Protein AF-A0A8J4E2G6-F1 (afdb_monomer)

Foldseek 3Di:
DPPVVVVVLVVVLVLLVVLVVVCVVVVHDLDLVSSQVSSVVVVRHDDSVSSVVSSVVVVVVVVVVVVVCPPPDDDDDDDD

Mean predicted aligned error: 9.81 Å

pLDDT: mean 80.84, std 15.75, range [43.94, 94.0]

Sequence (80 aa):
MAAVDIRAVAHLVLAARAARATLAANARSLSRDNLAHAMREDGHGVSNERASLLLKILKAEQDAITLGSVPVQGPGKVVR

Structure (mmCIF, N/CA/C/O backbone):
data_AF-A0A8J4E2G6-F1
#
_entry.id   AF-A0A8J4E2G6-F1
#
loop_
_atom_site.group_PDB
_atom_site.id
_atom_site.type_symbol
_atom_site.label_atom_id
_atom_site.label_alt_id
_atom_site.label_comp_id
_atom_site.label_asym_id
_atom_site.label_entity_id
_atom_site.label_seq_id
_atom_site.pdbx_PDB_ins_code
_atom_site.Ca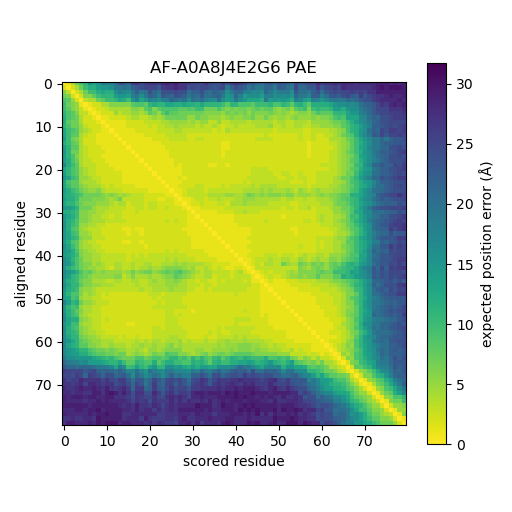rtn_x
_atom_site.Cartn_y
_atom_site.Cartn_z
_atom_site.occupancy
_atom_site.B_iso_or_equiv
_atom_site.auth_seq_id
_atom_site.auth_comp_id
_atom_site.auth_asym_id
_atom_site.auth_atom_id
_atom_site.pdbx_PDB_model_num
ATOM 1 N N . MET A 1 1 ? -6.190 -0.596 -29.896 1.00 43.94 1 MET A N 1
ATOM 2 C CA . MET A 1 1 ? -5.168 -0.988 -28.898 1.00 43.94 1 MET A CA 1
ATOM 3 C C . MET A 1 1 ? -5.425 -0.239 -27.587 1.00 43.94 1 MET A C 1
ATOM 5 O O . MET A 1 1 ? -4.913 0.853 -27.434 1.00 43.94 1 MET A O 1
ATOM 9 N N . ALA A 1 2 ? -6.255 -0.774 -26.679 1.00 53.16 2 ALA A N 1
ATOM 10 C CA . ALA A 1 2 ? -6.551 -0.142 -25.372 1.00 53.16 2 ALA A CA 1
ATOM 11 C C . ALA A 1 2 ? -6.557 -1.133 -24.183 1.00 53.16 2 ALA A C 1
ATOM 13 O O . ALA A 1 2 ? -6.693 -0.738 -23.030 1.00 53.16 2 ALA A O 1
ATOM 14 N N . ALA A 1 3 ? -6.396 -2.436 -24.441 1.00 51.75 3 ALA A N 1
ATOM 15 C CA . ALA A 1 3 ? -6.450 -3.470 -23.402 1.00 51.75 3 ALA A CA 1
ATOM 16 C C . ALA A 1 3 ? -5.142 -3.609 -22.595 1.00 51.75 3 ALA A C 1
ATOM 18 O O . ALA A 1 3 ? -5.154 -4.187 -21.508 1.00 51.75 3 ALA A O 1
ATOM 19 N N . VAL A 1 4 ? -4.024 -3.088 -23.118 1.00 51.81 4 VAL A N 1
ATOM 20 C CA . VAL A 1 4 ? -2.694 -3.205 -22.494 1.00 51.81 4 VAL A CA 1
ATOM 21 C C . VAL A 1 4 ? -2.576 -2.318 -21.243 1.00 51.81 4 VAL A C 1
ATOM 23 O O . VAL A 1 4 ? -1.924 -2.716 -20.281 1.00 51.81 4 VAL A O 1
ATOM 26 N N . ASP A 1 5 ? -3.302 -1.199 -21.176 1.00 62.97 5 ASP A N 1
ATOM 27 C CA . ASP A 1 5 ? -3.249 -0.285 -20.028 1.00 62.97 5 ASP A CA 1
ATOM 28 C C . ASP A 1 5 ? -4.104 -0.728 -18.834 1.00 62.97 5 ASP A C 1
ATOM 30 O O . ASP A 1 5 ? -3.673 -0.602 -17.689 1.00 62.97 5 ASP A O 1
ATOM 34 N N . ILE A 1 6 ? -5.289 -1.309 -19.058 1.00 66.31 6 ILE A N 1
ATOM 35 C CA . ILE A 1 6 ? -6.204 -1.660 -17.954 1.00 66.31 6 ILE A CA 1
ATOM 36 C C . ILE A 1 6 ? -5.619 -2.773 -17.077 1.00 66.31 6 ILE A C 1
ATOM 38 O O . ILE A 1 6 ? -5.679 -2.682 -15.851 1.00 66.31 6 ILE A O 1
ATOM 42 N N . ARG A 1 7 ? -5.005 -3.805 -17.677 1.00 74.19 7 ARG A N 1
ATOM 43 C CA . ARG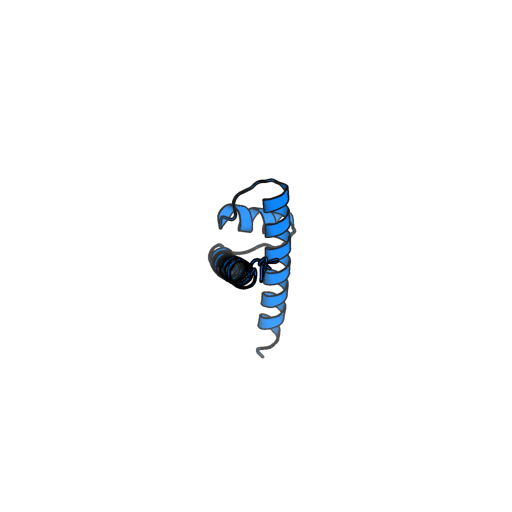 A 1 7 ? -4.340 -4.868 -16.901 1.00 74.19 7 ARG A CA 1
ATOM 44 C C . ARG A 1 7 ? -3.161 -4.313 -16.112 1.00 74.19 7 ARG A C 1
ATOM 46 O O . ARG A 1 7 ? -3.052 -4.599 -14.925 1.00 74.19 7 ARG A O 1
ATOM 53 N N . ALA A 1 8 ? -2.325 -3.482 -16.735 1.00 75.00 8 ALA A N 1
ATOM 54 C CA . ALA A 1 8 ? -1.194 -2.857 -16.057 1.00 75.00 8 ALA A CA 1
ATOM 55 C C . ALA A 1 8 ? -1.649 -2.010 -14.854 1.00 75.00 8 ALA A C 1
ATOM 57 O O . ALA A 1 8 ? -1.057 -2.087 -13.780 1.00 75.00 8 ALA A O 1
ATOM 58 N N . VAL A 1 9 ? -2.741 -1.254 -14.998 1.00 78.75 9 VAL A N 1
ATOM 59 C CA . VAL A 1 9 ? -3.327 -0.478 -13.897 1.00 78.75 9 VAL A CA 1
ATOM 60 C C . VAL A 1 9 ? -3.913 -1.388 -12.815 1.00 78.75 9 VAL A C 1
ATOM 62 O O . VAL A 1 9 ? -3.667 -1.146 -11.636 1.00 78.75 9 VAL A O 1
ATOM 65 N N . ALA A 1 10 ? -4.619 -2.462 -13.178 1.00 85.62 10 ALA A N 1
ATOM 66 C CA . ALA A 1 10 ? -5.163 -3.419 -12.212 1.00 85.62 10 ALA A CA 1
ATOM 67 C C . ALA A 1 10 ? -4.059 -4.096 -11.379 1.00 85.62 10 ALA A C 1
ATOM 69 O O . ALA A 1 10 ? -4.191 -4.216 -10.160 1.00 85.62 10 ALA A O 1
ATOM 70 N N . HIS A 1 11 ? -2.941 -4.468 -12.010 1.00 88.00 11 HIS A N 1
ATOM 71 C CA . HIS A 1 11 ? -1.771 -5.002 -11.310 1.00 88.00 11 HIS A CA 1
ATOM 72 C C . HIS A 1 11 ? -1.179 -3.986 -10.326 1.00 88.00 11 HIS A C 1
ATOM 74 O O . HIS A 1 11 ? -0.872 -4.345 -9.192 1.00 88.00 11 HIS A O 1
ATOM 80 N N . LEU A 1 12 ? -1.087 -2.708 -10.708 1.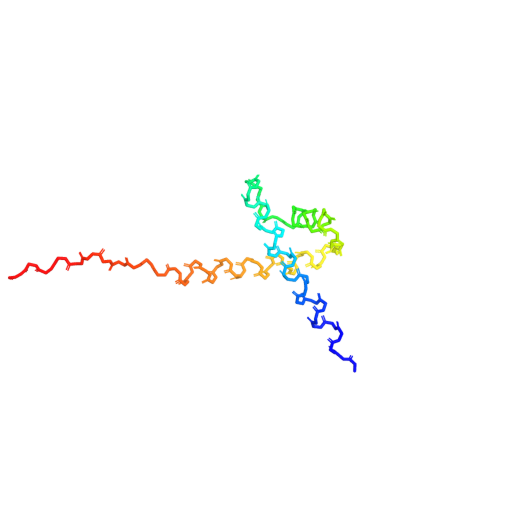00 89.25 12 LEU A N 1
ATOM 81 C CA . LEU A 1 12 ? -0.606 -1.659 -9.806 1.00 89.25 12 LEU A CA 1
ATOM 82 C C . LEU A 1 12 ? -1.550 -1.402 -8.630 1.00 89.25 12 LEU A C 1
ATOM 84 O O . LEU A 1 12 ? -1.076 -1.113 -7.537 1.00 89.25 12 LEU A O 1
ATOM 88 N N . VAL A 1 13 ? -2.866 -1.527 -8.820 1.00 91.44 13 VAL A N 1
ATOM 89 C CA . VAL A 1 13 ? -3.836 -1.428 -7.717 1.00 91.44 13 VAL A CA 1
ATOM 90 C C . VAL A 1 13 ? -3.658 -2.587 -6.732 1.00 91.44 13 VAL A C 1
ATOM 92 O O . VAL A 1 13 ? -3.658 -2.361 -5.523 1.00 91.44 13 VAL A O 1
ATOM 95 N N . LEU A 1 14 ? -3.448 -3.813 -7.223 1.00 90.50 14 LEU A N 1
ATOM 96 C CA . LEU A 1 14 ? -3.162 -4.969 -6.366 1.00 90.50 14 LEU A CA 1
ATOM 97 C C . LEU A 1 14 ? -1.856 -4.784 -5.580 1.00 90.50 14 LEU A C 1
ATOM 99 O O . LEU A 1 14 ? -1.863 -4.934 -4.358 1.00 90.50 14 LEU A O 1
ATOM 103 N N . ALA A 1 15 ? -0.778 -4.372 -6.250 1.00 93.25 15 ALA A N 1
ATOM 104 C CA . ALA A 1 15 ? 0.496 -4.062 -5.603 1.00 93.25 15 ALA A CA 1
ATOM 105 C C . ALA A 1 15 ? 0.357 -2.933 -4.566 1.00 93.25 15 ALA A C 1
ATOM 107 O O . ALA A 1 15 ? 0.869 -3.028 -3.455 1.00 93.25 15 ALA A O 1
ATOM 108 N N . ALA A 1 16 ? -0.410 -1.883 -4.872 1.00 93.44 16 ALA A N 1
ATOM 109 C CA . ALA A 1 16 ? -0.659 -0.783 -3.943 1.00 93.44 16 ALA A CA 1
ATOM 110 C C . ALA A 1 16 ? -1.439 -1.230 -2.693 1.00 93.44 16 ALA A C 1
ATOM 112 O O . ALA A 1 16 ? -1.169 -0.750 -1.589 1.00 93.44 16 ALA A O 1
ATOM 113 N N . ARG A 1 17 ? -2.384 -2.171 -2.830 1.00 93.94 17 ARG A N 1
ATOM 114 C CA . ARG A 1 17 ? -3.082 -2.775 -1.683 1.00 93.94 17 ARG A CA 1
ATOM 115 C C . ARG A 1 17 ? -2.140 -3.619 -0.824 1.00 93.94 17 ARG A C 1
ATOM 117 O O . ARG A 1 17 ? -2.219 -3.519 0.400 1.00 93.94 17 ARG A O 1
ATOM 124 N N . ALA A 1 18 ? -1.252 -4.400 -1.442 1.00 93.81 18 ALA A N 1
ATOM 125 C CA . ALA A 1 18 ? -0.226 -5.160 -0.728 1.00 93.81 18 ALA A CA 1
ATOM 126 C C . ALA A 1 18 ? 0.728 -4.221 0.030 1.00 93.81 18 ALA A C 1
ATOM 128 O O . ALA A 1 18 ? 0.886 -4.350 1.241 1.00 93.81 18 ALA A O 1
ATOM 129 N N . ALA A 1 19 ? 1.237 -3.183 -0.639 1.00 93.44 19 ALA A N 1
ATOM 130 C CA . ALA A 1 19 ? 2.060 -2.145 -0.025 1.00 93.44 19 ALA A CA 1
ATOM 131 C C . ALA A 1 19 ? 1.351 -1.463 1.159 1.00 93.44 19 ALA A C 1
ATOM 133 O O . ALA A 1 19 ? 1.957 -1.256 2.209 1.00 93.44 19 ALA A O 1
ATOM 134 N N . ARG A 1 20 ? 0.047 -1.166 1.048 1.00 92.44 20 ARG A N 1
ATOM 135 C CA . ARG A 1 20 ? -0.756 -0.650 2.170 1.00 92.44 20 ARG A CA 1
ATOM 136 C C . ARG A 1 20 ? -0.789 -1.617 3.353 1.00 92.44 20 ARG A C 1
ATOM 138 O O . ARG A 1 20 ? -0.652 -1.164 4.487 1.00 92.44 20 ARG A O 1
ATOM 145 N N . ALA A 1 21 ? -0.996 -2.910 3.108 1.00 92.50 21 ALA A N 1
ATOM 146 C CA . ALA A 1 21 ? -0.994 -3.918 4.167 1.00 92.50 21 ALA A CA 1
ATOM 147 C C . ALA A 1 21 ? 0.371 -3.971 4.870 1.00 92.50 21 ALA A C 1
ATOM 149 O O . ALA A 1 21 ? 0.426 -3.959 6.098 1.00 92.50 21 ALA A O 1
ATOM 150 N N . THR A 1 22 ? 1.465 -3.900 4.108 1.00 92.50 22 THR A N 1
ATOM 151 C CA . THR A 1 22 ? 2.827 -3.805 4.648 1.00 92.50 22 THR A CA 1
ATOM 152 C C . THR A 1 22 ? 3.024 -2.540 5.481 1.00 92.50 22 THR A C 1
ATOM 154 O O . THR A 1 22 ? 3.569 -2.609 6.580 1.00 92.50 22 THR A O 1
ATOM 157 N N . LEU A 1 23 ? 2.561 -1.374 5.019 1.00 92.38 23 LEU A N 1
ATOM 158 C CA . LEU A 1 23 ? 2.648 -0.134 5.797 1.00 92.38 23 LEU A CA 1
ATOM 159 C C . LEU A 1 23 ? 1.876 -0.242 7.118 1.00 92.38 23 LEU A C 1
ATOM 161 O O . LEU A 1 23 ? 2.424 0.108 8.160 1.00 92.38 23 LEU A O 1
ATOM 165 N N . ALA A 1 24 ? 0.658 -0.788 7.087 1.00 91.44 24 ALA A N 1
ATOM 166 C CA . ALA A 1 24 ? -0.153 -1.005 8.283 1.00 91.44 24 ALA A CA 1
ATOM 167 C C . ALA A 1 24 ? 0.519 -1.971 9.274 1.00 91.44 24 ALA A C 1
ATOM 169 O O . ALA A 1 24 ? 0.563 -1.680 10.467 1.00 91.44 24 ALA A O 1
ATOM 170 N N . ALA A 1 25 ? 1.108 -3.067 8.783 1.00 92.12 25 ALA A N 1
ATOM 171 C CA . ALA A 1 25 ? 1.860 -4.018 9.605 1.00 92.12 25 ALA A CA 1
ATOM 172 C C . ALA A 1 25 ? 3.081 -3.375 10.288 1.00 92.12 25 ALA A C 1
ATOM 174 O O . ALA A 1 25 ? 3.437 -3.749 11.399 1.00 92.12 25 ALA A O 1
ATOM 175 N N . ASN A 1 26 ? 3.688 -2.372 9.650 1.00 91.38 26 ASN A N 1
ATOM 176 C CA . ASN A 1 26 ? 4.814 -1.609 10.190 1.00 91.38 26 ASN A CA 1
ATOM 177 C C . ASN A 1 26 ? 4.384 -0.342 10.956 1.00 91.38 26 ASN A C 1
ATOM 179 O O . ASN A 1 26 ? 5.223 0.520 11.213 1.00 91.38 26 ASN A O 1
ATOM 183 N N . ALA A 1 27 ? 3.089 -0.174 11.257 1.00 91.25 27 ALA A N 1
ATOM 184 C CA . ALA A 1 27 ? 2.521 1.034 11.866 1.00 91.25 27 ALA A CA 1
ATOM 185 C C . ALA A 1 27 ? 2.898 2.350 11.142 1.00 91.25 27 ALA A C 1
ATOM 187 O O . ALA A 1 27 ? 2.934 3.426 11.742 1.00 91.25 27 ALA A O 1
ATOM 188 N N . ARG A 1 28 ? 3.176 2.282 9.832 1.00 90.69 28 ARG A N 1
ATOM 189 C CA . ARG A 1 28 ? 3.494 3.441 8.991 1.00 90.69 28 ARG A CA 1
ATOM 190 C C . ARG A 1 28 ? 2.217 4.045 8.411 1.00 90.69 28 ARG A C 1
ATOM 192 O O . ARG A 1 28 ? 1.353 3.343 7.889 1.00 90.69 28 ARG A O 1
ATOM 199 N N . SER A 1 29 ? 2.132 5.373 8.436 1.00 89.88 29 SER A N 1
ATOM 200 C CA . SER A 1 29 ? 1.003 6.114 7.865 1.00 89.88 29 SER A CA 1
ATOM 201 C C . SER A 1 29 ? 0.911 5.954 6.346 1.00 89.88 29 SER A C 1
ATOM 203 O O . SER A 1 29 ? 1.923 5.963 5.637 1.00 89.88 29 SER A O 1
ATOM 205 N N . LEU A 1 30 ? -0.321 5.898 5.834 1.00 90.75 30 LEU A N 1
ATOM 206 C CA . LEU A 1 30 ? -0.616 5.862 4.403 1.00 90.75 30 LEU A CA 1
ATOM 207 C C . LEU A 1 30 ? -0.439 7.258 3.774 1.00 90.75 30 LEU A C 1
ATOM 209 O O . LEU A 1 30 ? -1.385 8.040 3.657 1.00 90.75 30 LEU A O 1
ATOM 213 N N . SER A 1 31 ? 0.789 7.570 3.364 1.00 91.88 31 SER A N 1
ATOM 214 C CA . SER A 1 31 ? 1.144 8.772 2.601 1.00 91.88 31 SER A CA 1
ATOM 215 C C . SER A 1 31 ? 1.618 8.405 1.194 1.00 91.88 31 SER A C 1
ATOM 217 O O . SER A 1 31 ? 1.975 7.259 0.925 1.00 91.88 31 SER A O 1
ATOM 219 N N . ARG A 1 32 ? 1.643 9.386 0.282 1.00 93.88 32 ARG A N 1
ATOM 220 C CA . ARG A 1 32 ? 2.168 9.202 -1.081 1.00 93.88 32 ARG A CA 1
ATOM 221 C C . ARG A 1 32 ? 3.602 8.673 -1.051 1.00 93.88 32 ARG A C 1
ATOM 223 O O . ARG A 1 32 ? 3.910 7.734 -1.773 1.00 93.88 32 ARG A O 1
ATOM 230 N N . ASP A 1 33 ? 4.459 9.289 -0.243 1.00 93.19 33 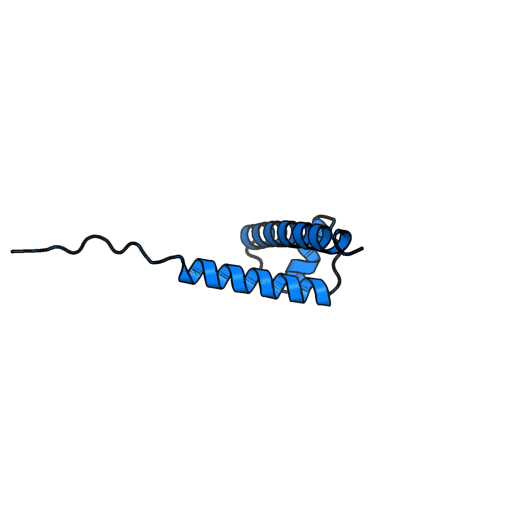ASP A N 1
ATOM 231 C CA . ASP A 1 33 ? 5.887 8.970 -0.195 1.00 93.19 33 ASP A CA 1
ATOM 232 C C . ASP A 1 33 ? 6.122 7.570 0.379 1.00 93.19 33 ASP A C 1
ATOM 234 O O . ASP A 1 33 ? 6.859 6.783 -0.211 1.00 93.19 33 ASP A O 1
ATOM 238 N N . ASN A 1 34 ? 5.404 7.211 1.448 1.00 93.44 34 ASN A N 1
ATOM 239 C CA . ASN A 1 34 ? 5.468 5.868 2.022 1.00 93.44 34 ASN A CA 1
ATOM 240 C C . ASN A 1 34 ? 4.929 4.808 1.055 1.00 93.44 34 ASN A C 1
ATOM 242 O O . ASN A 1 34 ? 5.504 3.729 0.953 1.00 93.44 34 ASN A O 1
ATOM 246 N N . LEU A 1 35 ? 3.853 5.114 0.322 1.00 92.44 35 LEU A N 1
ATOM 247 C CA . LEU A 1 35 ? 3.294 4.216 -0.687 1.00 92.44 35 LEU A CA 1
ATOM 248 C C . LEU A 1 35 ? 4.270 4.011 -1.851 1.00 92.44 35 LEU A C 1
ATOM 250 O O . LEU A 1 35 ? 4.526 2.877 -2.235 1.00 92.44 35 LEU A O 1
ATOM 254 N N . ALA A 1 36 ? 4.841 5.089 -2.392 1.00 94.00 36 ALA A N 1
ATOM 255 C CA . ALA A 1 36 ? 5.812 5.005 -3.479 1.00 94.00 36 ALA A CA 1
ATOM 256 C C . ALA A 1 36 ? 7.078 4.252 -3.051 1.00 94.00 36 ALA A C 1
ATOM 258 O O . ALA A 1 36 ? 7.621 3.481 -3.836 1.00 94.00 36 ALA A O 1
ATOM 259 N N . HIS A 1 37 ? 7.532 4.454 -1.812 1.00 92.94 37 HIS A N 1
ATOM 260 C CA . HIS A 1 37 ? 8.651 3.713 -1.247 1.00 92.94 37 HIS A CA 1
ATOM 261 C C . HIS A 1 37 ? 8.327 2.221 -1.122 1.00 92.94 37 HIS A C 1
ATOM 263 O O . HIS A 1 37 ? 9.029 1.411 -1.713 1.00 92.94 37 HIS A O 1
ATOM 269 N N . ALA A 1 38 ? 7.217 1.863 -0.470 1.00 92.69 38 ALA A N 1
ATOM 270 C CA . ALA A 1 38 ? 6.818 0.467 -0.291 1.00 92.69 38 ALA A CA 1
ATOM 271 C C . ALA A 1 38 ? 6.576 -0.257 -1.628 1.00 92.69 38 ALA A C 1
ATOM 273 O O . ALA A 1 38 ? 6.982 -1.401 -1.790 1.00 92.69 38 ALA A O 1
ATOM 274 N N . MET A 1 39 ? 5.976 0.412 -2.619 1.00 93.00 39 MET A N 1
ATOM 275 C CA . MET A 1 39 ? 5.820 -0.162 -3.961 1.00 93.00 39 MET A CA 1
ATOM 276 C C . MET A 1 39 ? 7.168 -0.367 -4.662 1.00 93.00 39 MET A C 1
ATOM 278 O O . MET A 1 39 ? 7.333 -1.356 -5.365 1.00 93.00 39 MET A O 1
ATOM 282 N N . ARG A 1 40 ? 8.149 0.526 -4.464 1.00 91.94 40 ARG A N 1
ATOM 283 C CA . ARG A 1 40 ? 9.507 0.341 -5.003 1.00 91.94 40 ARG A CA 1
ATOM 284 C C . ARG A 1 40 ? 10.243 -0.814 -4.333 1.00 91.94 40 ARG A C 1
ATOM 286 O O . ARG A 1 40 ? 10.927 -1.542 -5.043 1.00 91.94 40 ARG A O 1
ATOM 293 N N . GLU A 1 41 ? 10.100 -0.982 -3.019 1.00 91.31 41 GLU A N 1
ATOM 294 C CA . GLU A 1 41 ? 10.653 -2.137 -2.293 1.00 91.31 41 GLU A CA 1
ATOM 295 C C . GLU A 1 41 ? 10.087 -3.461 -2.837 1.00 91.31 41 GLU A C 1
ATOM 297 O O . GLU A 1 41 ? 10.819 -4.437 -2.963 1.00 91.31 41 GLU A O 1
ATOM 302 N N . ASP A 1 42 ? 8.819 -3.459 -3.258 1.00 86.94 42 ASP A N 1
ATOM 303 C CA . ASP A 1 42 ? 8.128 -4.599 -3.880 1.00 86.94 42 ASP A CA 1
ATOM 304 C C . ASP A 1 42 ? 8.461 -4.783 -5.383 1.00 86.94 42 ASP A C 1
ATOM 306 O O . ASP A 1 42 ? 7.917 -5.652 -6.056 1.00 86.94 42 ASP A O 1
ATOM 310 N N . GLY A 1 43 ? 9.350 -3.955 -5.950 1.00 90.81 43 GLY A N 1
ATOM 311 C CA . GLY A 1 43 ? 9.752 -4.012 -7.364 1.00 90.81 43 GLY A CA 1
ATOM 312 C C . GLY A 1 43 ? 8.827 -3.260 -8.332 1.00 90.81 43 GLY A C 1
ATOM 313 O O . GLY A 1 43 ? 9.049 -3.255 -9.545 1.00 90.81 43 GLY A O 1
ATOM 314 N N . HIS A 1 44 ? 7.815 -2.561 -7.821 1.00 87.69 44 HIS A N 1
ATOM 315 C CA . HIS A 1 44 ? 6.866 -1.769 -8.596 1.00 87.69 44 HIS A CA 1
ATOM 316 C C . HIS A 1 44 ? 7.239 -0.280 -8.596 1.00 87.69 44 HIS A C 1
ATOM 318 O O . HIS A 1 44 ? 6.736 0.534 -7.817 1.00 87.69 44 HIS A O 1
ATOM 324 N N . GLY A 1 45 ? 8.107 0.109 -9.532 1.00 86.44 45 GLY A N 1
ATOM 325 C CA . GLY A 1 45 ? 8.431 1.514 -9.773 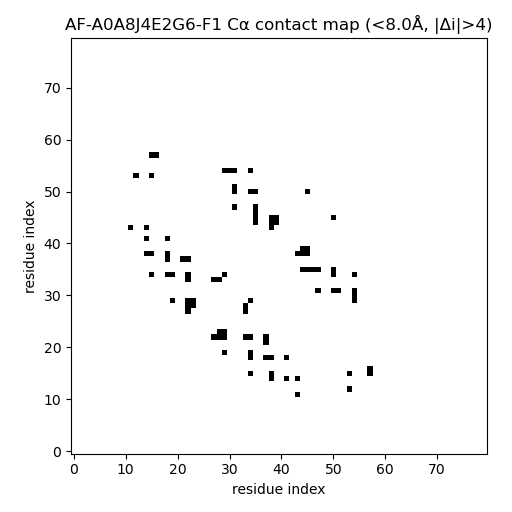1.00 86.44 45 GLY A CA 1
ATOM 326 C C . GLY A 1 45 ? 7.207 2.322 -10.225 1.00 86.44 45 GLY A C 1
ATOM 327 O O . GLY A 1 45 ? 6.657 2.086 -11.300 1.00 86.44 45 GLY A O 1
ATOM 328 N N . VAL A 1 46 ? 6.798 3.310 -9.424 1.00 86.81 46 VA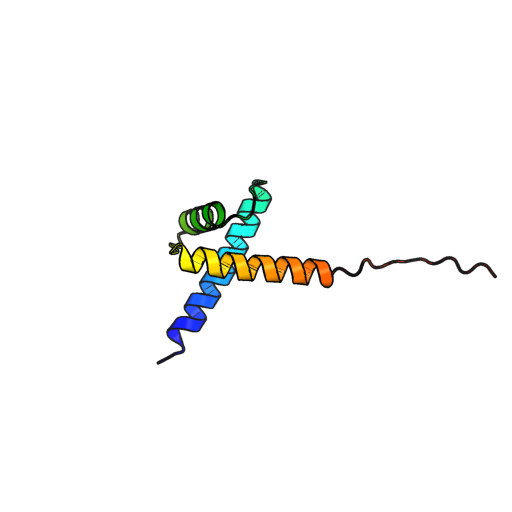L A N 1
ATOM 329 C CA . VAL A 1 46 ? 5.702 4.234 -9.757 1.00 86.81 46 VAL A CA 1
ATOM 330 C C . VAL A 1 46 ? 6.159 5.692 -9.735 1.00 86.81 46 VAL A C 1
ATOM 332 O O . VAL A 1 46 ? 6.925 6.117 -8.865 1.00 86.81 46 VAL A O 1
ATOM 335 N N . SER A 1 47 ? 5.663 6.472 -10.698 1.00 87.69 47 SER A N 1
ATOM 336 C CA . SER A 1 47 ? 5.804 7.932 -10.719 1.00 87.69 47 SER A CA 1
ATOM 337 C C . SER A 1 47 ? 4.946 8.577 -9.630 1.00 87.69 47 SER A C 1
ATOM 339 O O . SER A 1 47 ? 3.914 8.027 -9.242 1.00 87.69 47 SER A O 1
ATOM 341 N N . ASN A 1 48 ? 5.309 9.786 -9.196 1.00 86.75 48 ASN A N 1
ATOM 342 C CA . ASN A 1 48 ? 4.570 10.517 -8.158 1.00 86.75 48 ASN A CA 1
ATOM 343 C C . ASN A 1 48 ? 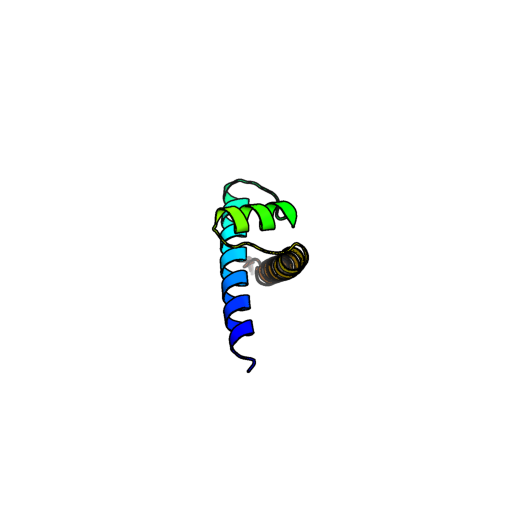3.085 10.727 -8.503 1.00 86.75 48 ASN A C 1
ATOM 345 O O . ASN A 1 48 ? 2.229 10.622 -7.624 1.00 86.75 48 ASN A O 1
ATOM 349 N N . GLU A 1 49 ? 2.762 10.973 -9.774 1.00 88.94 49 GLU A N 1
ATOM 350 C CA . GLU A 1 49 ? 1.378 11.106 -10.245 1.00 88.94 49 GLU A CA 1
ATOM 351 C C . GLU A 1 49 ? 0.586 9.803 -10.083 1.00 88.94 49 GLU A C 1
ATOM 353 O O . GLU A 1 49 ? -0.516 9.809 -9.532 1.00 88.94 49 GLU A O 1
ATOM 358 N N . ARG A 1 50 ? 1.176 8.664 -10.472 1.00 89.12 50 A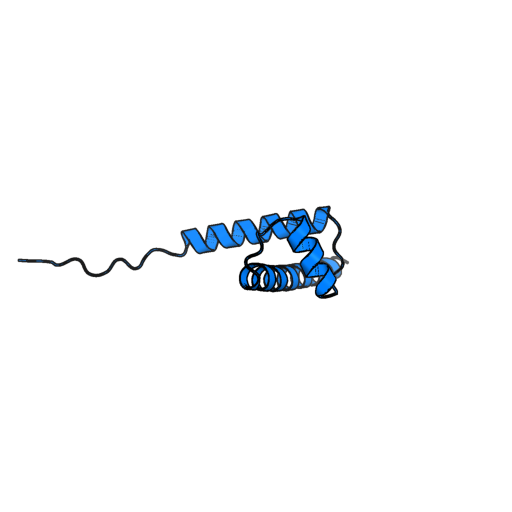RG A N 1
ATOM 359 C CA . ARG A 1 50 ? 0.561 7.339 -10.291 1.00 89.12 50 ARG A CA 1
ATOM 360 C C . ARG A 1 50 ? 0.411 6.994 -8.813 1.00 89.12 50 ARG A C 1
ATOM 362 O O . ARG A 1 50 ? -0.645 6.514 -8.422 1.00 89.12 50 ARG A O 1
ATOM 369 N N . ALA A 1 51 ? 1.411 7.294 -7.984 1.00 90.69 51 ALA A N 1
ATOM 370 C CA . ALA A 1 51 ? 1.321 7.107 -6.537 1.00 90.69 51 ALA A CA 1
ATOM 371 C C . ALA A 1 51 ? 0.184 7.943 -5.923 1.00 90.69 51 ALA A C 1
ATOM 373 O O . ALA A 1 51 ? -0.548 7.455 -5.067 1.00 90.69 51 ALA A O 1
ATOM 374 N N . SER A 1 52 ? -0.016 9.179 -6.393 1.00 93.44 52 SER A N 1
ATOM 375 C CA . SER A 1 52 ? -1.130 10.036 -5.964 1.00 93.44 52 SER A CA 1
ATOM 376 C C . SER A 1 52 ? -2.492 9.469 -6.380 1.00 93.44 52 SER A C 1
ATOM 378 O O . SER A 1 52 ? -3.420 9.435 -5.572 1.00 93.44 52 SER A O 1
ATOM 380 N N . LEU A 1 53 ? -2.614 8.971 -7.616 1.00 91.88 53 LEU A N 1
ATOM 381 C CA . LEU A 1 53 ? -3.834 8.320 -8.101 1.00 91.88 53 LEU A CA 1
ATOM 382 C C . LEU A 1 53 ? -4.165 7.062 -7.280 1.00 91.88 53 LEU A C 1
ATOM 384 O O . LEU A 1 53 ? -5.287 6.918 -6.800 1.00 91.88 53 LEU A O 1
ATOM 388 N N . LEU A 1 54 ? -3.179 6.191 -7.060 1.00 92.25 54 LEU A N 1
ATOM 389 C CA . LEU A 1 54 ? -3.329 4.979 -6.250 1.00 92.25 54 LEU A CA 1
ATOM 390 C C . LEU A 1 54 ? -3.701 5.313 -4.803 1.00 92.25 54 LEU A C 1
ATOM 392 O O . LEU A 1 54 ? -4.601 4.695 -4.245 1.00 92.25 54 LEU A O 1
ATOM 396 N N . LEU A 1 55 ? -3.084 6.339 -4.212 1.00 93.38 55 LEU A N 1
ATOM 397 C CA . LEU A 1 55 ? -3.428 6.804 -2.869 1.00 93.38 55 LEU A CA 1
ATOM 398 C C . LEU A 1 55 ? -4.895 7.248 -2.776 1.00 93.38 55 LEU A C 1
ATOM 400 O O . LEU A 1 55 ? -5.565 6.927 -1.796 1.00 93.38 55 LEU A O 1
ATOM 404 N N . LYS A 1 56 ? -5.409 7.968 -3.782 1.00 93.19 56 LYS A N 1
ATOM 405 C CA . LYS A 1 56 ? -6.823 8.379 -3.829 1.00 93.19 56 LYS A CA 1
ATOM 406 C C . LYS A 1 56 ? -7.759 7.173 -3.906 1.00 93.19 56 LYS A C 1
ATOM 408 O O . LYS A 1 56 ? -8.742 7.143 -3.174 1.00 93.19 56 LYS A O 1
ATOM 413 N N . ILE A 1 57 ? -7.426 6.180 -4.733 1.00 92.44 57 ILE A N 1
ATOM 414 C CA . ILE A 1 57 ? -8.187 4.926 -4.839 1.00 92.44 57 ILE A CA 1
ATOM 415 C C . ILE A 1 57 ? -8.213 4.215 -3.481 1.00 92.44 57 ILE A C 1
ATOM 417 O O . ILE A 1 57 ? -9.287 3.950 -2.951 1.00 92.44 57 ILE A O 1
ATOM 421 N N . LEU A 1 58 ? -7.048 4.006 -2.859 1.00 91.62 58 LEU A N 1
ATOM 422 C CA . LEU A 1 58 ? -6.945 3.319 -1.568 1.00 91.62 58 LEU A CA 1
ATOM 423 C C . LEU A 1 58 ? -7.706 4.034 -0.444 1.00 91.62 58 LEU A C 1
ATOM 425 O O . LEU A 1 58 ? -8.251 3.363 0.432 1.00 91.62 58 LEU A O 1
ATOM 429 N N . LYS A 1 59 ? -7.732 5.373 -0.452 1.00 90.69 59 LYS A N 1
ATOM 430 C CA . LYS A 1 59 ? -8.514 6.176 0.499 1.00 90.69 59 LYS A CA 1
ATOM 431 C C . LYS A 1 59 ? -10.015 6.027 0.268 1.00 90.69 59 LYS A C 1
ATOM 433 O O . LYS A 1 59 ? -10.742 5.815 1.229 1.00 90.69 59 LYS A O 1
ATOM 438 N N . ALA A 1 60 ? -10.470 6.077 -0.984 1.00 90.50 60 ALA A N 1
ATOM 439 C CA . ALA A 1 60 ? -11.874 5.842 -1.319 1.00 90.50 60 ALA A CA 1
ATOM 440 C C . ALA A 1 60 ? -12.329 4.430 -0.907 1.00 90.50 60 ALA A C 1
ATOM 442 O O . ALA A 1 60 ? -13.431 4.255 -0.401 1.00 90.50 60 ALA A O 1
ATOM 443 N N . GLU A 1 61 ? -11.459 3.425 -1.049 1.00 88.56 61 GLU A N 1
ATOM 444 C CA . GLU A 1 61 ? -11.728 2.073 -0.553 1.00 88.56 61 GLU A CA 1
ATOM 445 C C . GLU A 1 61 ? -11.835 2.015 0.977 1.00 88.56 61 GLU A C 1
ATOM 447 O O . GLU A 1 61 ? -12.708 1.327 1.495 1.00 88.56 61 GLU A O 1
ATOM 452 N N . GLN A 1 62 ? -10.967 2.720 1.714 1.00 85.25 62 GLN A N 1
ATOM 453 C CA . GLN A 1 62 ? -11.049 2.796 3.181 1.00 85.25 62 GLN A CA 1
ATOM 454 C C . GLN A 1 62 ? -12.355 3.442 3.644 1.00 85.25 62 GLN A C 1
ATOM 456 O O . GLN A 1 62 ? -12.982 2.955 4.586 1.00 85.25 62 GLN A O 1
ATOM 461 N N . ASP A 1 63 ? -12.773 4.506 2.967 1.00 85.69 63 ASP A N 1
ATOM 462 C CA . ASP A 1 63 ? -14.024 5.201 3.252 1.00 85.69 63 ASP A CA 1
ATOM 463 C C . ASP A 1 63 ? -15.231 4.284 2.989 1.00 85.69 63 ASP A C 1
ATOM 465 O O . ASP A 1 63 ? -16.085 4.101 3.854 1.00 85.69 63 ASP A O 1
ATOM 469 N N . ALA A 1 64 ? -15.225 3.567 1.859 1.00 79.69 64 ALA A N 1
ATOM 470 C CA . ALA A 1 64 ? -16.250 2.577 1.529 1.00 79.69 64 ALA A CA 1
ATOM 471 C C . ALA A 1 64 ? -16.318 1.414 2.539 1.00 79.69 64 ALA A C 1
ATOM 473 O O . ALA A 1 64 ? -17.410 0.975 2.895 1.00 79.69 64 ALA A O 1
ATOM 474 N N . ILE A 1 65 ? -15.175 0.927 3.038 1.00 73.62 65 ILE A N 1
ATOM 475 C CA . ILE A 1 65 ? -15.125 -0.102 4.093 1.00 73.62 65 ILE A CA 1
ATOM 476 C C . ILE A 1 65 ? -15.690 0.445 5.412 1.00 73.62 65 ILE A C 1
ATOM 478 O O . ILE A 1 65 ? -16.413 -0.260 6.113 1.00 73.62 65 ILE A O 1
ATOM 482 N N . THR A 1 66 ? -15.397 1.704 5.737 1.00 67.50 66 THR A N 1
ATOM 483 C CA . THR A 1 66 ? -15.880 2.360 6.962 1.00 67.50 66 THR A CA 1
ATOM 484 C C . THR A 1 66 ? -17.398 2.556 6.929 1.00 67.50 66 THR A C 1
ATOM 486 O O . THR A 1 66 ? -18.064 2.329 7.934 1.00 67.50 66 THR A O 1
ATOM 489 N N . LEU A 1 67 ? -17.962 2.893 5.765 1.00 60.84 67 LEU A N 1
ATOM 490 C CA . LEU A 1 67 ? -19.408 3.042 5.558 1.00 60.84 67 LEU A CA 1
ATOM 491 C C . LEU A 1 67 ? -20.147 1.696 5.421 1.00 60.84 67 LEU A C 1
ATOM 493 O O . LEU A 1 67 ? -21.318 1.599 5.779 1.00 60.84 67 LEU A O 1
ATOM 497 N N . GLY A 1 68 ? -19.475 0.652 4.922 1.00 52.47 68 GLY A N 1
ATOM 498 C CA . GLY A 1 68 ? -20.003 -0.717 4.834 1.00 52.47 68 GLY A CA 1
ATOM 499 C C . GLY A 1 68 ? -19.936 -1.500 6.149 1.00 52.47 68 GLY A C 1
ATOM 500 O O . GLY A 1 68 ? -20.646 -2.492 6.315 1.00 52.47 68 GLY A O 1
ATOM 501 N N . SER A 1 69 ? -19.131 -1.039 7.109 1.00 48.84 69 SER A N 1
ATOM 502 C CA . SER A 1 69 ? -19.155 -1.497 8.497 1.00 48.84 69 SER A CA 1
ATOM 503 C C . SER A 1 69 ? -20.329 -0.850 9.240 1.00 48.84 69 SER A C 1
ATOM 505 O O . SER A 1 69 ? -20.139 -0.058 10.163 1.00 48.84 69 SER A O 1
ATOM 507 N N . VAL A 1 70 ? -21.564 -1.207 8.878 1.00 55.72 70 VAL A N 1
ATOM 508 C CA . VAL A 1 70 ? -22.681 -1.078 9.823 1.00 55.72 70 VAL A CA 1
ATOM 509 C C . VAL A 1 70 ? -22.307 -1.886 11.071 1.00 55.72 70 VAL A C 1
ATOM 511 O O . VAL A 1 70 ? -22.104 -3.098 10.951 1.00 55.72 70 VAL A O 1
ATOM 514 N N . PRO A 1 71 ? -22.186 -1.279 12.268 1.00 52.47 71 PRO A N 1
ATOM 515 C CA . PRO A 1 71 ? -22.084 -2.074 13.476 1.00 52.47 71 PRO A CA 1
ATOM 516 C C . PRO A 1 71 ? -23.372 -2.893 13.561 1.00 52.47 71 PRO A C 1
ATOM 518 O O . PRO A 1 71 ? -24.467 -2.334 13.628 1.00 52.47 71 PRO A O 1
ATOM 521 N N . VAL A 1 72 ? -23.248 -4.220 13.519 1.00 56.66 72 VAL A N 1
ATOM 522 C CA . VAL A 1 72 ? -24.326 -5.140 13.883 1.00 56.66 72 VAL A CA 1
ATOM 523 C C . VAL A 1 72 ? -24.692 -4.856 15.341 1.00 56.66 72 VAL A C 1
ATOM 525 O O . VAL A 1 72 ? -24.091 -5.364 16.282 1.00 56.66 72 VAL A O 1
ATOM 528 N N . GLN A 1 73 ? -25.645 -3.949 15.528 1.00 53.28 73 GLN A N 1
ATOM 529 C CA . GLN A 1 73 ? -26.195 -3.601 16.824 1.00 53.28 73 GLN A CA 1
ATOM 530 C C . GLN A 1 73 ? -27.245 -4.665 17.166 1.00 53.28 73 GLN A C 1
ATOM 532 O O . GLN A 1 73 ? -28.396 -4.594 16.746 1.00 53.28 73 GLN A O 1
ATOM 537 N N . GLY A 1 74 ? -26.827 -5.693 17.898 1.00 48.84 74 GLY A N 1
ATOM 538 C CA . GLY A 1 74 ? -27.720 -6.534 18.696 1.00 48.84 74 GLY A CA 1
ATOM 539 C C . GLY A 1 74 ? -27.285 -6.481 20.167 1.00 48.84 74 GLY A C 1
ATOM 540 O O . GLY A 1 74 ? -26.117 -6.178 20.414 1.00 48.84 74 GLY A O 1
ATOM 541 N N . PRO A 1 75 ? -28.145 -6.785 21.161 1.00 53.56 75 PRO A N 1
ATOM 542 C CA . PRO A 1 75 ? -29.575 -7.097 21.119 1.00 53.56 75 PRO A CA 1
ATOM 543 C C . PRO A 1 75 ? -30.419 -6.082 21.928 1.00 53.56 75 PRO A C 1
ATOM 545 O O . PRO A 1 75 ? -30.197 -5.856 23.119 1.00 53.56 75 PRO A O 1
ATOM 548 N N . GLY A 1 76 ? -31.449 -5.506 21.307 1.00 49.00 76 GLY A N 1
ATOM 549 C CA . GLY A 1 76 ? -32.448 -4.704 22.014 1.00 49.00 76 GLY A CA 1
ATOM 550 C C . GLY A 1 76 ? -33.389 -5.589 22.834 1.00 49.00 76 GLY A C 1
ATOM 551 O O . GLY A 1 76 ? -34.285 -6.226 22.288 1.00 49.00 76 GLY A O 1
ATOM 552 N N . LYS A 1 77 ? -33.182 -5.620 24.153 1.00 57.16 77 LYS A N 1
ATOM 553 C CA . LYS A 1 77 ? -34.134 -6.090 25.172 1.00 57.16 77 LYS A CA 1
ATOM 554 C C . LYS A 1 77 ? -35.545 -5.546 24.884 1.00 57.16 77 LYS A C 1
ATOM 556 O O . LYS A 1 77 ? -35.794 -4.361 25.078 1.00 57.16 77 LYS A O 1
ATOM 561 N N . VAL A 1 78 ? -36.487 -6.413 24.512 1.00 61.16 78 VAL A N 1
ATOM 562 C CA . VAL A 1 78 ? -37.926 -6.142 24.660 1.00 61.16 78 VAL A CA 1
ATOM 563 C C . VAL A 1 78 ? -38.383 -6.771 25.967 1.00 61.16 78 VAL A C 1
ATOM 565 O O . VAL A 1 78 ? -38.557 -7.979 26.081 1.00 61.16 78 VAL A O 1
ATOM 568 N N . VAL A 1 79 ? -38.487 -5.923 26.986 1.00 63.75 79 VAL A N 1
ATOM 569 C CA . VAL A 1 79 ? -39.286 -6.184 28.181 1.00 63.75 79 VAL A CA 1
ATOM 570 C C . VAL A 1 79 ? -40.721 -5.828 27.818 1.00 63.75 79 VAL A C 1
ATOM 572 O O . VAL A 1 79 ? -41.004 -4.649 27.608 1.00 63.75 79 VAL A O 1
A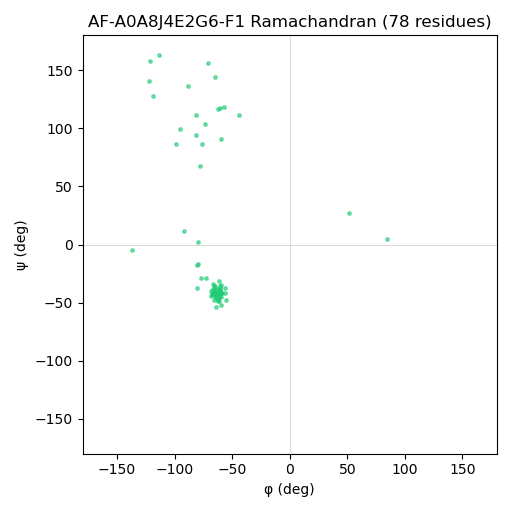TOM 575 N N . ARG A 1 80 ? -41.593 -6.830 27.734 1.00 63.62 80 ARG A N 1
ATOM 576 C CA . ARG A 1 80 ? -43.017 -6.738 28.066 1.00 63.62 80 ARG A CA 1
ATOM 577 C C . ARG A 1 80 ? -43.470 -8.082 28.608 1.00 63.62 80 ARG A C 1
ATOM 579 O O . ARG A 1 80 ? -43.024 -9.100 28.037 1.00 63.62 80 ARG A O 1
#

Solvent-accessible surface area (backbone atoms only — not comparable to full-atom values): 4834 Å² total; per-residue (Å²): 142,71,71,74,57,57,56,55,49,52,52,50,52,53,48,51,52,51,31,48,52,54,31,54,76,69,75,42,72,97,41,53,67,53,47,38,48,42,24,40,76,73,71,46,82,61,54,74,68,56,29,47,52,52,48,52,52,56,50,52,50,52,52,50,51,59,69,68,55,65,77,84,83,75,82,86,83,81,88,126

Secondary structure (DSSP, 8-state):
--HHHHHHHHHHHHHHHHHHHHHHHTT----HHHHHHHHHHTT----HHHHHHHHHHHHHHHHHHHHH------------

Organism: NCBI:txid175570

Nearest PDB structures (foldseek):
  2lbf-assembly1_A  TM=5.660E-01  e=7.510E-01  Homo sapiens
  4v6x-assembly1_Cs  TM=6.875E-01  e=1.801E+00  Homo sapiens
  4v7e-assembly1_Cv  TM=6.827E-01  e=1.801E+00  Triticum aestivum
  3a1y-assembly1_B  TM=7.175E-01  e=2.620E+00  Pyrococcus horikoshii

Radius of gyration: 17.83 Å; Cα contacts (8 Å, |Δi|>4): 47; chains: 1; bounding box: 54×18×57 Å